Protein AF-A0A8T6P980-F1 (afdb_monomer_lite)

Sequence (154 aa):
DTDPQIRQAVIASLLAQGPQGRLALLEALAQDEDSRLLVILRSNLDWQCDYDRDFFDGLTALALDRPPLFEFVTALVDGWALSDSLNLRDRRDIADRLVDFIEVGPVEVRWALLFTLNRLGPSAVTAFRRALHRTDDPLIHRAIRSSLQGYGAR

Structure (mmCIF, N/CA/C/O backbone):
data_AF-A0A8T6P980-F1
#
_entry.id   AF-A0A8T6P980-F1
#
loop_
_atom_site.group_PDB
_atom_site.id
_atom_site.type_symbol
_atom_site.label_atom_id
_atom_site.label_alt_id
_atom_site.label_comp_id
_atom_site.label_asym_id
_atom_site.label_entity_id
_atom_site.label_seq_id
_atom_site.pdbx_PDB_ins_code
_atom_site.Cartn_x
_atom_site.Cartn_y
_atom_site.Cartn_z
_atom_site.occupancy
_atom_site.B_iso_or_equiv
_atom_site.auth_seq_id
_atom_site.auth_comp_id
_atom_site.auth_asym_id
_atom_site.auth_atom_id
_atom_site.pdbx_PDB_model_num
ATOM 1 N N . ASP A 1 1 ? -6.02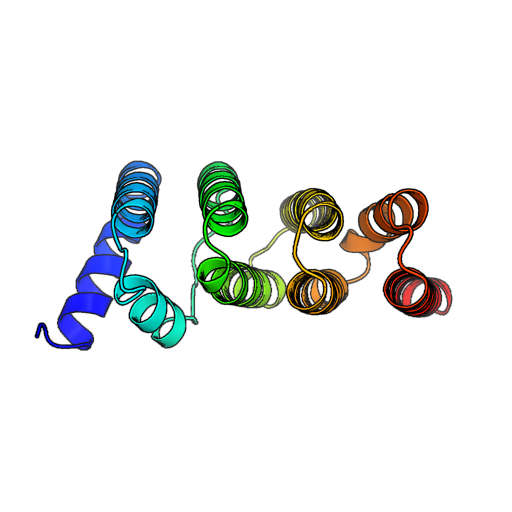5 1.583 28.792 1.00 54.00 1 ASP A N 1
ATOM 2 C CA . ASP A 1 1 ? -4.684 2.044 29.201 1.00 54.00 1 ASP A CA 1
ATOM 3 C C . ASP A 1 1 ? -3.703 0.907 29.423 1.00 54.00 1 ASP A C 1
ATOM 5 O O . ASP A 1 1 ? -3.237 0.689 30.531 1.00 54.00 1 ASP A O 1
ATOM 9 N N . THR A 1 2 ? -3.373 0.163 28.370 1.00 57.47 2 THR A N 1
ATOM 10 C CA . THR A 1 2 ? -2.304 -0.845 28.427 1.00 57.47 2 THR A CA 1
ATOM 11 C C . THR A 1 2 ? -0.972 -0.203 28.041 1.00 57.47 2 THR A C 1
ATOM 13 O O . THR A 1 2 ? -0.927 0.651 27.156 1.00 57.47 2 THR A O 1
ATOM 16 N N . ASP A 1 3 ? 0.116 -0.608 28.686 1.00 76.06 3 ASP A N 1
ATOM 17 C CA . ASP A 1 3 ? 1.477 -0.144 28.396 1.00 76.06 3 ASP A CA 1
ATOM 18 C C . ASP A 1 3 ? 1.823 -0.297 26.889 1.00 76.06 3 ASP A C 1
ATOM 20 O O . ASP A 1 3 ? 1.508 -1.340 26.300 1.00 76.06 3 ASP A O 1
ATOM 24 N N . PRO A 1 4 ? 2.417 0.714 26.218 1.00 64.94 4 PRO A N 1
ATOM 25 C CA . PRO A 1 4 ? 2.899 0.600 24.837 1.00 64.94 4 PRO A CA 1
ATOM 26 C C . PRO A 1 4 ? 3.776 -0.636 24.569 1.00 64.94 4 PRO A C 1
ATOM 28 O O . PRO A 1 4 ? 3.621 -1.259 23.520 1.00 64.94 4 PRO A O 1
ATOM 31 N N . GLN A 1 5 ? 4.621 -1.042 25.522 1.00 66.81 5 GLN A N 1
ATOM 32 C CA . GLN A 1 5 ? 5.496 -2.215 25.402 1.00 66.81 5 GLN A CA 1
ATOM 33 C C . GLN A 1 5 ? 4.703 -3.527 25.410 1.00 66.81 5 GLN A C 1
ATOM 35 O O . GLN A 1 5 ? 4.995 -4.443 24.643 1.00 66.81 5 GLN A O 1
ATOM 40 N N . ILE A 1 6 ? 3.644 -3.609 26.223 1.00 70.44 6 ILE A N 1
ATOM 41 C CA . ILE A 1 6 ? 2.741 -4.771 26.238 1.00 70.44 6 ILE A CA 1
ATOM 42 C C . ILE A 1 6 ? 2.013 -4.878 24.896 1.00 70.44 6 ILE A C 1
ATOM 44 O O . ILE A 1 6 ? 1.890 -5.965 24.336 1.00 70.44 6 ILE A O 1
ATOM 48 N N . ARG A 1 7 ? 1.562 -3.749 24.342 1.00 68.44 7 ARG A N 1
ATOM 49 C CA . ARG A 1 7 ? 0.855 -3.727 23.053 1.00 68.44 7 ARG A CA 1
ATOM 50 C C . ARG A 1 7 ? 1.779 -4.110 21.893 1.00 68.44 7 ARG A C 1
ATOM 52 O O . ARG A 1 7 ? 1.368 -4.877 21.026 1.00 68.44 7 ARG A O 1
ATOM 59 N N . GLN A 1 8 ? 3.036 -3.673 21.934 1.00 66.44 8 GLN A N 1
ATOM 60 C CA . GLN A 1 8 ? 4.083 -4.109 21.009 1.00 66.44 8 GLN A CA 1
ATOM 61 C C . GLN A 1 8 ? 4.334 -5.621 21.092 1.00 66.44 8 GLN A C 1
ATOM 63 O O . GLN A 1 8 ? 4.346 -6.293 20.062 1.00 66.44 8 GLN A O 1
ATOM 68 N N . ALA A 1 9 ? 4.473 -6.174 22.300 1.00 71.88 9 ALA A N 1
ATOM 69 C CA . ALA A 1 9 ? 4.687 -7.608 22.492 1.00 71.88 9 ALA A CA 1
ATOM 70 C C . ALA A 1 9 ? 3.510 -8.450 21.969 1.00 71.88 9 ALA A C 1
ATOM 72 O O . ALA A 1 9 ? 3.726 -9.499 21.365 1.00 71.88 9 ALA A O 1
ATOM 73 N N . VAL A 1 10 ? 2.272 -7.974 22.142 1.00 75.38 10 VAL A N 1
ATOM 74 C CA . VAL A 1 10 ? 1.070 -8.641 21.614 1.00 75.38 10 VAL A CA 1
ATOM 75 C C . VAL A 1 10 ? 1.056 -8.635 20.087 1.00 75.38 10 VAL A C 1
ATOM 77 O O . VAL A 1 10 ? 0.850 -9.686 19.489 1.00 75.38 10 VAL A O 1
ATOM 80 N N . ILE A 1 11 ? 1.320 -7.494 19.444 1.00 74.31 11 ILE A N 1
ATOM 81 C CA . ILE A 1 11 ? 1.368 -7.413 17.974 1.00 74.31 11 ILE A CA 1
ATOM 82 C C . ILE A 1 11 ? 2.479 -8.308 17.424 1.00 74.31 11 ILE A C 1
ATOM 84 O O . ILE A 1 11 ? 2.227 -9.111 16.530 1.00 74.31 11 ILE A O 1
ATOM 88 N N . ALA A 1 12 ? 3.686 -8.234 17.989 1.00 71.31 12 ALA A N 1
ATOM 89 C CA . ALA A 1 12 ? 4.794 -9.095 17.583 1.00 71.31 12 ALA A CA 1
ATOM 90 C C . ALA A 1 12 ? 4.448 -10.585 17.757 1.00 71.31 12 ALA A C 1
ATOM 92 O O . ALA A 1 12 ? 4.739 -11.396 16.880 1.00 71.31 12 ALA A O 1
ATOM 93 N N . SER A 1 13 ? 3.769 -10.941 18.852 1.00 75.75 13 SER A N 1
ATOM 94 C CA . SER A 1 13 ? 3.304 -12.306 19.107 1.00 75.75 13 SER A CA 1
ATOM 95 C C . SER A 1 13 ? 2.234 -12.764 18.115 1.00 75.75 13 SER A C 1
ATOM 97 O O . SER A 1 13 ? 2.277 -13.914 17.685 1.00 75.75 13 SER A O 1
ATOM 99 N N . LEU A 1 14 ? 1.301 -11.893 17.717 1.00 76.06 14 LEU A N 1
ATOM 100 C CA . LEU A 1 14 ? 0.320 -12.198 16.672 1.00 76.06 14 LEU A CA 1
ATOM 101 C C . LEU A 1 14 ? 1.022 -12.441 15.332 1.00 76.06 14 LEU A C 1
ATOM 103 O O . LEU A 1 14 ? 0.796 -13.458 14.690 1.00 76.06 14 LEU A O 1
ATOM 107 N N . LEU A 1 15 ? 1.952 -11.581 14.926 1.00 74.19 15 LEU A N 1
ATOM 108 C CA . LEU A 1 15 ? 2.671 -11.769 13.661 1.00 74.19 15 LEU A CA 1
ATOM 109 C C . LEU A 1 15 ? 3.527 -13.043 13.653 1.00 74.19 15 LEU A C 1
ATOM 111 O O . LEU A 1 15 ? 3.584 -13.738 12.639 1.00 74.19 15 LEU A O 1
ATOM 115 N N . ALA A 1 16 ? 4.142 -13.389 14.788 1.00 75.19 16 ALA A N 1
ATOM 116 C CA . ALA A 1 16 ? 4.926 -14.614 14.942 1.00 75.19 16 ALA A CA 1
ATOM 117 C C . ALA A 1 16 ? 4.086 -15.900 14.814 1.00 75.19 16 ALA A C 1
ATOM 119 O O . ALA A 1 16 ? 4.629 -16.958 14.505 1.00 75.19 16 ALA A O 1
ATOM 120 N N . GLN A 1 17 ? 2.764 -15.820 15.001 1.00 79.56 17 GLN A N 1
ATOM 121 C CA . GLN A 1 17 ? 1.837 -16.936 14.771 1.00 79.56 17 GLN A CA 1
ATOM 122 C C . GLN A 1 17 ? 1.528 -17.157 13.278 1.00 79.56 17 GLN A C 1
ATOM 124 O O . GLN A 1 17 ? 0.735 -18.033 12.927 1.00 79.56 17 GLN A O 1
ATOM 129 N N . GLY A 1 18 ? 2.148 -16.382 12.381 1.00 78.25 18 GLY A N 1
ATOM 130 C CA . GLY A 1 18 ? 2.000 -16.537 10.940 1.00 78.25 18 GLY A CA 1
ATOM 131 C C . GLY A 1 18 ? 0.592 -16.157 10.459 1.00 78.25 18 GLY A C 1
ATOM 132 O O . GLY A 1 18 ? 0.016 -15.191 10.965 1.00 78.25 18 GLY A O 1
ATOM 133 N N . PRO A 1 19 ? 0.009 -16.892 9.492 1.00 80.25 19 PRO A N 1
ATOM 134 C CA . PRO A 1 19 ? -1.260 -16.511 8.864 1.00 80.25 19 PRO A CA 1
ATOM 135 C C . PRO A 1 19 ? -2.418 -16.295 9.849 1.00 80.25 19 PRO A C 1
ATOM 137 O O . PRO A 1 19 ? -3.200 -15.362 9.688 1.00 80.25 19 PRO A O 1
ATOM 140 N N . GLN A 1 20 ? -2.514 -17.116 10.901 1.00 81.31 20 GLN A N 1
ATOM 141 C CA . GLN A 1 20 ? -3.609 -17.029 11.875 1.00 81.31 20 GLN A CA 1
ATOM 142 C C . GLN A 1 20 ? -3.544 -15.748 12.708 1.00 81.31 20 GLN A C 1
ATOM 144 O O . GLN A 1 20 ? -4.564 -15.096 12.919 1.00 81.31 20 GLN A O 1
ATOM 149 N N . GLY A 1 21 ? -2.352 -15.351 13.154 1.00 82.81 21 GLY A N 1
ATOM 150 C CA . GLY A 1 21 ? -2.217 -14.120 13.924 1.00 82.81 21 GLY A CA 1
ATOM 151 C C . GLY A 1 21 ? -2.261 -12.859 13.057 1.00 82.81 21 GLY A C 1
ATOM 152 O O . GLY A 1 21 ? -2.753 -11.831 13.518 1.00 82.81 21 GLY A O 1
ATOM 153 N N . ARG A 1 22 ? -1.868 -12.943 11.776 1.00 83.06 22 ARG A N 1
ATOM 154 C CA . ARG A 1 22 ? -2.129 -11.889 10.778 1.00 83.06 22 ARG A CA 1
ATOM 155 C C . ARG A 1 22 ? -3.630 -11.675 10.558 1.00 83.06 22 ARG A C 1
ATOM 157 O O . ARG A 1 22 ? -4.078 -10.532 10.554 1.00 83.06 22 ARG A O 1
ATOM 164 N N . LEU A 1 23 ? -4.411 -12.752 10.450 1.00 82.62 23 LEU A N 1
ATOM 165 C CA . LEU A 1 23 ? -5.872 -12.673 10.355 1.00 82.62 23 LEU A CA 1
ATOM 166 C C . LEU A 1 23 ? -6.494 -12.068 11.620 1.00 82.62 23 LEU A C 1
ATOM 168 O O . LEU A 1 23 ? -7.275 -11.128 11.523 1.00 82.62 23 LEU A O 1
ATOM 172 N N . ALA A 1 24 ? -6.092 -12.535 12.804 1.00 83.50 24 ALA A N 1
ATOM 173 C CA . ALA A 1 24 ? -6.574 -11.978 14.069 1.00 83.50 24 ALA A CA 1
ATOM 174 C C . ALA A 1 24 ? -6.249 -10.478 14.206 1.00 83.50 24 ALA A C 1
ATOM 176 O O . ALA A 1 24 ? -7.044 -9.709 14.747 1.00 83.50 24 ALA A O 1
ATOM 177 N N . LEU A 1 25 ? -5.099 -10.037 13.682 1.00 82.12 25 LEU A N 1
ATOM 178 C CA . LEU A 1 25 ? -4.748 -8.620 13.637 1.00 82.12 25 LEU A CA 1
ATOM 179 C C . LEU A 1 25 ? -5.660 -7.826 12.687 1.00 82.12 25 LEU A C 1
ATOM 181 O O . LEU A 1 25 ? -6.077 -6.725 13.045 1.00 82.12 25 LEU A O 1
ATOM 185 N N . LEU A 1 26 ? -5.994 -8.368 11.510 1.00 80.50 26 LEU A N 1
ATOM 186 C CA . LEU A 1 26 ? -6.959 -7.753 10.588 1.00 80.50 26 LEU A CA 1
ATOM 187 C C . LEU A 1 26 ? -8.341 -7.613 11.232 1.00 80.50 26 LEU A C 1
ATOM 189 O O . LEU A 1 26 ? -8.942 -6.544 11.167 1.00 80.50 26 LEU A O 1
ATOM 193 N N . GLU A 1 27 ? -8.825 -8.665 11.891 1.00 84.00 27 GLU A N 1
ATOM 194 C CA . GLU A 1 27 ? -10.108 -8.653 12.599 1.00 84.00 27 GLU A CA 1
ATOM 195 C C . GLU A 1 27 ? -10.120 -7.608 13.721 1.00 84.00 27 GLU A C 1
ATOM 197 O O . GLU A 1 27 ? -11.074 -6.839 13.846 1.00 84.00 27 GLU A O 1
ATOM 202 N N . ALA A 1 28 ? -9.034 -7.516 14.495 1.00 83.00 28 ALA A N 1
ATOM 203 C CA . ALA A 1 28 ? -8.889 -6.502 15.533 1.00 83.00 28 ALA A CA 1
ATOM 204 C C . ALA A 1 28 ? -8.874 -5.079 14.949 1.00 83.00 28 ALA A C 1
ATOM 206 O O . ALA A 1 28 ? -9.532 -4.186 15.482 1.00 83.00 28 ALA A O 1
ATOM 207 N N . LEU A 1 29 ? -8.176 -4.862 13.828 1.00 79.12 29 LEU A N 1
ATOM 208 C CA . LEU A 1 29 ? -8.153 -3.574 13.128 1.00 79.12 29 LEU A CA 1
ATOM 209 C C . LEU A 1 29 ? -9.506 -3.195 12.530 1.00 79.12 29 LEU A C 1
ATOM 211 O O . LEU A 1 29 ? -9.840 -2.013 12.496 1.00 79.12 29 LEU A O 1
ATOM 215 N N . ALA A 1 30 ? -10.289 -4.171 12.075 1.00 78.88 30 ALA A N 1
ATOM 216 C CA . ALA A 1 30 ? -11.643 -3.946 11.581 1.00 78.88 30 ALA A CA 1
ATOM 217 C C . ALA A 1 30 ? -12.589 -3.472 12.697 1.00 78.88 30 ALA A C 1
ATOM 219 O O . ALA A 1 30 ? -13.479 -2.661 12.451 1.00 78.88 30 ALA A O 1
ATOM 220 N N . GLN A 1 31 ? -12.374 -3.950 13.924 1.00 81.81 31 GLN A N 1
ATOM 221 C CA . GLN A 1 31 ? -13.186 -3.614 15.098 1.00 81.81 31 GLN A CA 1
ATOM 222 C C . GLN A 1 31 ? -12.703 -2.352 15.838 1.00 81.81 31 GLN A C 1
ATOM 224 O O . GLN A 1 31 ? -13.435 -1.801 16.655 1.00 81.81 31 GLN A O 1
ATOM 229 N N . ASP A 1 32 ? -11.493 -1.860 15.559 1.00 77.44 32 ASP A N 1
ATOM 230 C CA . ASP A 1 32 ? -10.903 -0.697 16.236 1.00 77.44 32 ASP A CA 1
ATOM 231 C C . ASP A 1 32 ? -11.437 0.626 15.673 1.00 77.44 32 ASP A C 1
ATOM 233 O O . ASP A 1 32 ? -10.858 1.215 14.762 1.00 77.44 32 ASP A O 1
ATOM 237 N N . GLU A 1 33 ? -12.587 1.076 16.169 1.00 69.12 33 GLU A N 1
ATOM 238 C CA . GLU A 1 33 ? -13.234 2.330 15.747 1.00 69.12 33 GLU A CA 1
ATOM 239 C C . GLU A 1 33 ? -12.403 3.582 16.074 1.00 69.12 33 GLU A C 1
ATOM 241 O O . GLU A 1 33 ? -12.407 4.547 15.311 1.00 69.12 33 GLU A O 1
ATOM 246 N N . ASP A 1 34 ? -11.620 3.540 17.154 1.00 69.94 34 ASP A N 1
ATOM 247 C CA . ASP A 1 34 ? -10.827 4.675 17.639 1.00 69.94 34 ASP A CA 1
ATOM 248 C C . ASP A 1 34 ? -9.430 4.766 16.999 1.00 69.94 34 ASP A C 1
ATOM 250 O O . ASP A 1 34 ? -8.639 5.641 17.363 1.00 69.94 34 ASP A O 1
ATOM 254 N N . SER A 1 35 ? -9.081 3.858 16.079 1.00 68.44 35 SER A N 1
ATOM 255 C CA . SER A 1 35 ? -7.745 3.793 15.462 1.00 68.44 35 SER A CA 1
ATOM 256 C C . SER A 1 35 ? -6.591 3.687 16.481 1.00 68.44 35 SER A C 1
ATOM 258 O O . SER A 1 35 ? -5.455 4.096 16.213 1.00 68.44 35 SER A O 1
ATOM 260 N N . ARG A 1 36 ? -6.846 3.141 17.677 1.00 69.69 36 ARG A N 1
ATOM 261 C CA . ARG A 1 36 ? -5.840 3.001 18.743 1.00 69.69 36 ARG A CA 1
ATOM 262 C C . ARG A 1 36 ? -4.800 1.944 18.400 1.00 69.69 36 ARG A C 1
ATOM 264 O O . ARG A 1 36 ? -3.620 2.149 18.683 1.00 69.69 36 ARG A O 1
ATOM 271 N N . LEU A 1 37 ? -5.218 0.837 17.790 1.00 69.94 37 LEU A N 1
ATOM 272 C CA . LEU A 1 37 ? -4.327 -0.193 17.253 1.00 69.94 37 LEU A CA 1
ATOM 273 C C . LEU A 1 37 ? -3.476 0.380 16.126 1.00 69.94 37 LEU A C 1
ATOM 275 O O . LEU A 1 37 ? -2.276 0.138 16.083 1.00 69.94 37 LEU A O 1
ATOM 279 N N . LEU A 1 38 ? -4.068 1.227 15.292 1.00 67.94 38 LEU A N 1
ATOM 280 C CA . LEU A 1 38 ? -3.411 1.953 14.208 1.00 67.94 38 LEU A CA 1
ATOM 281 C C . LEU A 1 38 ? -2.201 2.779 14.679 1.00 67.94 38 LEU A C 1
ATOM 283 O O . LEU A 1 38 ? -1.109 2.666 14.119 1.00 67.94 38 LEU A O 1
ATOM 287 N N . VAL A 1 39 ? -2.370 3.571 15.743 1.00 66.75 39 VAL A N 1
ATOM 288 C CA . VAL A 1 39 ? -1.281 4.359 16.352 1.00 66.75 39 VAL A CA 1
ATOM 289 C C . VAL A 1 39 ? -0.153 3.452 16.839 1.00 66.75 39 VAL A C 1
ATOM 291 O O . VAL A 1 39 ? 1.019 3.734 16.596 1.00 66.75 39 VAL A O 1
ATOM 294 N N . ILE A 1 40 ? -0.498 2.339 17.485 1.00 65.94 40 ILE A N 1
ATOM 295 C CA . ILE A 1 40 ? 0.492 1.391 18.004 1.00 65.94 40 ILE A CA 1
ATOM 296 C C . ILE A 1 40 ? 1.245 0.732 16.851 1.00 65.94 40 ILE A C 1
ATOM 298 O O . ILE A 1 40 ? 2.469 0.655 16.891 1.00 65.94 40 ILE A O 1
ATOM 302 N N . LEU A 1 41 ? 0.543 0.289 15.810 1.00 68.69 41 LEU A N 1
ATOM 303 C CA . LEU A 1 41 ? 1.163 -0.336 14.647 1.00 68.69 41 LEU A CA 1
ATOM 304 C C . LEU A 1 41 ? 2.147 0.618 13.953 1.00 68.69 41 LEU A C 1
ATOM 306 O O . LEU A 1 41 ? 3.256 0.203 13.615 1.00 68.69 41 LEU A O 1
ATOM 310 N N . ARG A 1 42 ? 1.795 1.908 13.827 1.00 66.19 42 ARG A N 1
ATOM 311 C CA . ARG A 1 42 ? 2.688 2.952 13.291 1.00 66.19 42 ARG A CA 1
ATOM 312 C C . ARG A 1 42 ? 3.946 3.151 14.130 1.00 66.19 42 ARG A C 1
ATOM 314 O O . ARG A 1 42 ? 5.028 3.300 13.578 1.00 66.19 42 ARG A O 1
ATOM 321 N N . SER A 1 43 ? 3.843 3.139 15.455 1.00 61.69 43 SER A N 1
ATOM 322 C CA . SER A 1 43 ? 5.020 3.280 16.326 1.00 61.69 43 SER A CA 1
ATOM 323 C C . SER A 1 43 ? 5.984 2.091 16.257 1.00 61.69 43 SER A C 1
ATOM 325 O O . SER A 1 43 ? 7.066 2.163 16.826 1.00 61.69 43 SER A O 1
ATOM 327 N N . ASN A 1 44 ? 5.602 1.010 15.575 1.00 60.16 44 ASN A N 1
ATOM 328 C CA . ASN A 1 44 ? 6.364 -0.230 15.497 1.00 60.16 44 ASN A CA 1
ATOM 329 C C . ASN A 1 44 ? 6.850 -0.552 14.076 1.00 60.16 44 ASN A C 1
ATOM 331 O O . ASN A 1 44 ? 7.209 -1.695 13.834 1.00 60.16 44 ASN A O 1
ATOM 335 N N . LEU A 1 45 ? 6.856 0.426 13.157 1.00 57.31 45 LEU A N 1
ATOM 336 C CA . LEU A 1 45 ? 7.109 0.305 11.705 1.00 57.31 45 LEU A CA 1
ATOM 337 C C . LEU A 1 45 ? 8.445 -0.325 11.249 1.00 57.31 45 LEU A C 1
ATOM 339 O O . LEU A 1 45 ? 8.649 -0.466 10.047 1.00 57.31 45 LEU A O 1
ATO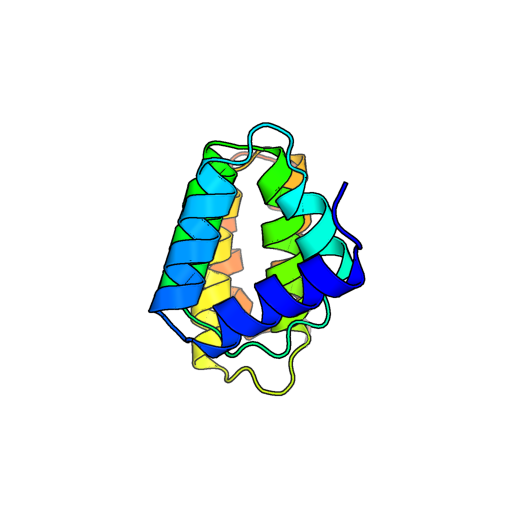M 343 N N . ASP A 1 46 ? 9.289 -0.820 12.153 1.00 56.94 46 ASP A N 1
ATOM 344 C CA . ASP A 1 46 ? 10.475 -1.635 11.834 1.00 56.94 46 ASP A CA 1
ATOM 345 C C . ASP A 1 46 ? 10.107 -3.066 11.382 1.00 56.94 46 ASP A C 1
ATOM 347 O O . ASP A 1 46 ? 10.750 -4.045 11.761 1.00 56.94 46 ASP A O 1
ATOM 351 N N . TRP A 1 47 ? 9.036 -3.230 10.602 1.00 60.19 47 TRP A N 1
ATOM 352 C CA . TRP A 1 47 ? 8.445 -4.537 10.319 1.00 60.19 47 TRP A CA 1
ATOM 353 C C . TRP A 1 47 ? 9.378 -5.362 9.434 1.00 60.19 47 TRP A C 1
ATOM 355 O O . TRP A 1 47 ? 9.293 -5.338 8.210 1.00 60.19 47 TRP A O 1
ATOM 365 N N . GLN A 1 48 ? 10.205 -6.187 10.071 1.00 55.84 48 GLN A N 1
ATOM 366 C CA . GLN A 1 48 ? 10.921 -7.312 9.467 1.00 55.84 48 GLN A CA 1
ATOM 367 C C . GLN A 1 48 ? 9.969 -8.491 9.196 1.00 55.84 48 GLN A C 1
ATOM 369 O O . GLN A 1 48 ? 10.300 -9.643 9.468 1.00 55.84 48 GLN A O 1
ATOM 374 N N . CYS A 1 49 ? 8.744 -8.220 8.740 1.00 58.97 49 CYS A N 1
ATOM 375 C CA . CYS A 1 49 ? 7.831 -9.285 8.353 1.00 58.97 49 CYS A CA 1
ATOM 376 C C . CYS A 1 49 ? 8.029 -9.601 6.872 1.00 58.97 49 CYS A C 1
ATOM 378 O O . CYS A 1 49 ? 8.051 -8.696 6.034 1.00 58.97 49 CYS A O 1
ATOM 380 N N . ASP A 1 50 ? 8.165 -10.889 6.562 1.00 68.62 50 ASP A N 1
ATOM 381 C CA . ASP A 1 50 ? 8.112 -11.355 5.183 1.00 68.62 50 ASP A CA 1
ATOM 382 C C . ASP A 1 50 ? 6.801 -10.898 4.541 1.00 68.62 50 ASP A C 1
ATOM 384 O O . ASP A 1 50 ? 5.749 -10.876 5.193 1.00 68.62 50 ASP A O 1
ATOM 388 N N . TYR A 1 51 ? 6.879 -10.535 3.262 1.00 73.69 51 TYR A N 1
ATOM 389 C CA . TYR A 1 51 ? 5.707 -10.175 2.483 1.00 73.69 51 TYR A CA 1
ATOM 390 C C . TYR A 1 51 ? 4.684 -11.317 2.518 1.00 73.69 51 TYR A C 1
ATOM 392 O O . TYR A 1 51 ? 4.970 -12.445 2.115 1.00 73.69 51 TYR A O 1
ATOM 400 N N . ASP A 1 52 ? 3.486 -11.007 3.006 1.00 78.44 52 ASP A N 1
ATOM 401 C CA . ASP A 1 52 ? 2.335 -11.900 3.007 1.00 78.44 52 ASP A CA 1
ATOM 402 C C . ASP A 1 52 ? 1.231 -11.240 2.184 1.00 78.44 52 ASP A C 1
ATOM 404 O O . ASP A 1 52 ? 0.718 -10.171 2.529 1.00 78.44 52 ASP A O 1
ATOM 408 N N . ARG A 1 53 ? 0.904 -11.879 1.062 1.00 80.12 53 ARG A N 1
ATOM 409 C CA . ARG A 1 53 ? -0.051 -11.364 0.086 1.00 80.12 53 ARG A CA 1
ATOM 410 C C . ARG A 1 53 ? -1.464 -11.253 0.653 1.00 80.12 53 ARG A C 1
ATOM 412 O O . ARG A 1 53 ? -2.124 -10.248 0.411 1.00 80.12 53 ARG A O 1
ATOM 419 N N . ASP A 1 54 ? -1.919 -12.257 1.396 1.00 81.94 54 ASP A N 1
ATOM 420 C CA . ASP A 1 54 ? -3.291 -12.298 1.910 1.00 81.94 54 ASP A CA 1
ATOM 421 C C . ASP A 1 54 ? -3.474 -11.257 3.019 1.00 81.94 54 ASP A C 1
ATOM 423 O O . ASP A 1 54 ? -4.493 -10.567 3.087 1.00 81.94 54 ASP A O 1
ATOM 427 N N . PHE A 1 55 ? -2.446 -11.077 3.851 1.00 80.06 55 PHE A N 1
ATOM 428 C CA . PHE A 1 55 ? -2.419 -10.014 4.847 1.00 80.06 55 PHE A CA 1
ATOM 429 C C . PHE A 1 55 ? -2.402 -8.627 4.206 1.00 80.06 55 PHE A C 1
ATOM 431 O O . PHE A 1 55 ? -3.123 -7.737 4.663 1.00 80.06 55 PHE A O 1
ATOM 438 N N . PHE A 1 56 ? -1.616 -8.443 3.139 1.00 79.94 56 PHE A N 1
ATOM 439 C CA . PHE A 1 56 ? -1.609 -7.188 2.399 1.00 79.94 56 PHE A CA 1
ATOM 440 C C . PHE A 1 56 ? -2.990 -6.882 1.821 1.00 79.94 56 PHE A C 1
ATOM 442 O O . PHE A 1 56 ? -3.536 -5.819 2.095 1.00 79.94 56 PHE A O 1
ATOM 449 N N . ASP A 1 57 ? -3.597 -7.842 1.124 1.00 80.12 57 ASP A N 1
ATOM 450 C CA . ASP A 1 57 ? -4.929 -7.694 0.540 1.00 80.12 57 ASP A CA 1
ATOM 451 C C . ASP A 1 57 ? -5.994 -7.348 1.587 1.00 80.12 57 ASP A C 1
ATOM 453 O O . ASP A 1 57 ? -6.824 -6.467 1.353 1.00 80.12 57 ASP A O 1
ATOM 457 N N . GLY A 1 58 ? -5.956 -7.999 2.753 1.00 80.38 58 GLY A N 1
ATOM 458 C CA . GLY A 1 58 ? -6.873 -7.716 3.856 1.00 80.38 58 GLY A CA 1
ATOM 459 C C . GLY A 1 58 ? -6.695 -6.313 4.441 1.00 80.38 58 GLY A C 1
ATOM 460 O O . GLY A 1 58 ? -7.680 -5.608 4.658 1.00 80.38 58 GLY A O 1
ATOM 461 N N . LEU A 1 59 ? -5.451 -5.873 4.656 1.00 78.62 59 LEU A N 1
ATOM 462 C CA . LEU A 1 59 ? -5.156 -4.520 5.145 1.00 78.62 59 LEU A CA 1
ATOM 463 C C . LEU A 1 59 ? -5.596 -3.449 4.147 1.00 78.62 59 LEU A C 1
ATOM 465 O O . LEU A 1 59 ? -6.167 -2.427 4.524 1.00 78.62 59 LEU A O 1
ATOM 469 N N . THR A 1 60 ? -5.330 -3.701 2.872 1.00 76.12 60 THR A N 1
ATOM 470 C CA . THR A 1 60 ? -5.720 -2.866 1.745 1.00 76.12 60 THR A CA 1
ATOM 471 C C . THR A 1 60 ? -7.246 -2.759 1.668 1.00 76.12 60 THR A C 1
ATOM 473 O O . THR A 1 60 ? -7.771 -1.651 1.637 1.00 76.12 60 THR A O 1
ATOM 476 N N . ALA A 1 61 ? -7.988 -3.866 1.756 1.00 78.94 61 ALA A N 1
ATOM 477 C CA . ALA A 1 61 ? -9.451 -3.831 1.789 1.00 78.94 61 ALA A CA 1
ATOM 478 C C . ALA A 1 61 ? -9.988 -2.998 2.968 1.00 78.94 61 ALA A C 1
ATOM 480 O O . ALA A 1 61 ? -10.809 -2.106 2.764 1.00 78.94 61 ALA A O 1
ATOM 481 N N . LEU A 1 62 ? -9.458 -3.212 4.177 1.00 77.69 62 LEU A N 1
ATOM 482 C CA . LEU A 1 62 ? -9.855 -2.440 5.359 1.00 77.69 62 LEU A CA 1
ATOM 483 C C . LEU A 1 62 ? -9.576 -0.940 5.207 1.00 77.69 62 LEU A C 1
ATOM 485 O O . LEU A 1 62 ? -10.359 -0.117 5.680 1.00 77.69 62 LEU A O 1
ATOM 489 N N . ALA A 1 63 ? -8.477 -0.570 4.548 1.00 75.94 63 ALA A N 1
ATOM 490 C CA . ALA A 1 63 ? -8.120 0.828 4.351 1.00 75.94 63 ALA A CA 1
ATOM 491 C C . ALA A 1 63 ? -9.044 1.580 3.385 1.00 75.94 63 ALA A C 1
ATOM 493 O O . ALA A 1 63 ? -9.230 2.781 3.572 1.00 75.94 63 ALA A O 1
ATOM 494 N N . LEU A 1 64 ? -9.690 0.899 2.430 1.00 74.12 64 LEU A N 1
ATOM 495 C CA . LEU A 1 64 ? -10.705 1.529 1.570 1.00 74.12 64 LEU A CA 1
ATOM 496 C C . LEU A 1 64 ? -11.931 1.977 2.356 1.00 74.12 64 LEU A C 1
ATOM 498 O O . LEU A 1 64 ? -12.442 3.070 2.119 1.00 74.12 64 LEU A O 1
ATOM 502 N N . ASP A 1 65 ? -12.360 1.156 3.310 1.00 75.94 65 ASP A N 1
ATOM 503 C CA . ASP A 1 65 ? -13.537 1.435 4.131 1.00 75.94 65 ASP A CA 1
ATOM 504 C C . ASP A 1 65 ? -13.221 2.388 5.295 1.00 75.94 65 ASP A C 1
ATOM 506 O O . ASP A 1 65 ? -14.120 2.998 5.879 1.00 75.94 65 ASP A O 1
ATOM 510 N N . ARG A 1 66 ? -11.937 2.535 5.648 1.00 76.19 66 ARG A N 1
ATOM 511 C CA . ARG A 1 66 ? -11.475 3.318 6.800 1.00 76.19 66 ARG A CA 1
ATOM 512 C C . ARG A 1 66 ? -10.272 4.185 6.429 1.00 76.19 66 ARG A C 1
ATOM 514 O O . ARG A 1 66 ? -9.131 3.760 6.614 1.00 76.19 66 ARG A O 1
ATOM 521 N N . PRO A 1 67 ? -10.492 5.445 6.014 1.00 69.06 67 PRO A N 1
ATOM 522 C CA . PRO A 1 67 ? -9.418 6.313 5.549 1.00 69.06 67 PRO A CA 1
ATOM 523 C C . PRO A 1 67 ? -8.191 6.470 6.477 1.00 69.06 67 PRO A C 1
ATOM 525 O O . PRO A 1 67 ? -7.072 6.543 5.970 1.00 69.06 67 PRO A O 1
ATOM 528 N N . PRO A 1 68 ? -8.323 6.452 7.821 1.00 72.19 68 PRO A N 1
ATOM 529 C CA . PRO A 1 68 ? -7.163 6.479 8.718 1.00 72.19 68 PRO A CA 1
ATOM 530 C C . PRO A 1 68 ? -6.186 5.298 8.549 1.00 72.19 68 PRO A C 1
ATOM 532 O O . PRO A 1 68 ? -5.013 5.421 8.900 1.00 72.19 68 PRO A O 1
ATOM 535 N N . LEU A 1 69 ? -6.630 4.164 7.989 1.00 72.62 69 LEU A N 1
ATOM 536 C CA . LEU A 1 69 ? -5.777 3.000 7.721 1.00 72.62 69 LEU A CA 1
ATOM 537 C C . LEU A 1 69 ? -4.876 3.184 6.489 1.00 72.62 69 LEU A C 1
ATOM 539 O O . LEU A 1 69 ? -3.880 2.471 6.364 1.00 72.62 69 LEU A O 1
ATOM 543 N N . PHE A 1 70 ? -5.141 4.158 5.614 1.00 72.12 70 PHE A N 1
ATOM 544 C CA . PHE A 1 70 ? -4.302 4.400 4.436 1.00 72.12 70 PHE A CA 1
ATOM 545 C C . PHE A 1 70 ? -2.869 4.810 4.787 1.00 72.12 70 PHE A C 1
ATOM 547 O O . PHE A 1 70 ? -1.916 4.360 4.144 1.00 72.12 70 PHE A O 1
ATOM 554 N N . GLU A 1 71 ? -2.694 5.636 5.821 1.00 68.62 71 GLU A N 1
ATOM 555 C CA . GLU A 1 71 ? -1.362 6.029 6.292 1.00 68.62 71 GLU A CA 1
ATOM 556 C C . GLU A 1 71 ? -0.573 4.819 6.804 1.00 68.62 71 GLU A C 1
ATOM 558 O O . GLU A 1 71 ? 0.643 4.748 6.631 1.00 68.62 71 GLU A O 1
ATOM 563 N N . PHE A 1 72 ? -1.265 3.841 7.392 1.00 70.44 72 PHE A N 1
ATOM 564 C CA . PHE A 1 72 ? -0.645 2.605 7.851 1.00 70.44 72 PHE A CA 1
ATOM 565 C C . PHE A 1 72 ? -0.256 1.682 6.700 1.00 70.44 72 PHE A C 1
ATOM 567 O O . PHE A 1 72 ? 0.877 1.210 6.678 1.00 70.44 72 PHE A O 1
ATOM 574 N N . VAL A 1 73 ? -1.139 1.481 5.716 1.00 72.00 73 VAL A N 1
ATOM 575 C CA . VAL A 1 73 ? -0.814 0.707 4.505 1.00 72.00 73 VAL A CA 1
ATOM 576 C C . VAL A 1 73 ? 0.398 1.311 3.796 1.00 72.00 73 VAL A C 1
ATOM 578 O O . VAL A 1 73 ? 1.326 0.588 3.447 1.00 72.00 73 VAL A O 1
ATOM 581 N N . THR A 1 74 ? 0.443 2.638 3.654 1.00 69.56 74 THR A N 1
ATOM 582 C CA . THR A 1 74 ? 1.594 3.337 3.059 1.00 69.56 74 THR A CA 1
ATOM 583 C C . THR A 1 74 ? 2.878 3.045 3.833 1.00 69.56 74 THR A C 1
ATOM 585 O O . THR A 1 74 ? 3.891 2.677 3.244 1.00 69.56 74 THR A O 1
ATOM 588 N N . ALA A 1 75 ? 2.838 3.168 5.158 1.00 68.25 75 ALA A N 1
ATOM 589 C CA . ALA A 1 75 ? 4.016 2.992 5.989 1.00 68.25 75 ALA A CA 1
ATOM 590 C C . ALA A 1 75 ? 4.511 1.533 6.043 1.00 68.25 75 ALA A C 1
ATOM 592 O O . ALA A 1 75 ? 5.717 1.293 6.040 1.00 68.25 75 ALA A O 1
ATOM 593 N N . LEU A 1 76 ? 3.597 0.558 6.036 1.00 71.06 76 LEU A N 1
ATOM 594 C CA . LEU A 1 76 ? 3.938 -0.863 5.949 1.00 71.06 76 LEU A CA 1
ATOM 595 C C . LEU A 1 76 ? 4.644 -1.174 4.627 1.00 71.06 76 LEU A C 1
ATOM 597 O O . LEU A 1 76 ? 5.688 -1.826 4.608 1.00 71.06 76 LEU A O 1
ATOM 601 N N . VAL A 1 77 ? 4.096 -0.674 3.519 1.00 69.62 77 VAL A N 1
ATOM 602 C CA . VAL A 1 77 ? 4.682 -0.916 2.202 1.00 69.62 77 VAL A CA 1
ATOM 603 C C . VAL A 1 77 ? 5.988 -0.150 2.024 1.00 69.62 77 VAL A C 1
ATOM 605 O O . VAL A 1 77 ? 6.900 -0.664 1.385 1.00 69.62 77 VAL A O 1
ATOM 608 N N . ASP A 1 78 ? 6.133 1.027 2.631 1.00 70.25 78 ASP A N 1
ATOM 609 C CA . ASP A 1 78 ? 7.419 1.714 2.732 1.00 70.25 78 ASP A CA 1
ATOM 610 C C . ASP A 1 78 ? 8.463 0.854 3.460 1.00 70.25 78 ASP A C 1
ATOM 612 O O . ASP A 1 78 ? 9.588 0.732 2.975 1.00 70.25 78 ASP A O 1
ATOM 616 N N . GLY A 1 79 ? 8.089 0.207 4.568 1.00 68.25 79 GLY A N 1
ATOM 617 C CA . GLY A 1 79 ? 8.951 -0.743 5.277 1.00 68.25 79 GLY A CA 1
ATOM 618 C C . GLY A 1 79 ? 9.385 -1.916 4.392 1.00 68.25 79 GLY A C 1
ATOM 619 O O . GLY A 1 79 ? 10.572 -2.227 4.306 1.00 68.25 79 GLY A O 1
ATOM 620 N N . TRP A 1 80 ? 8.454 -2.516 3.647 1.00 71.62 80 TRP A N 1
ATOM 621 C CA . TRP A 1 80 ? 8.768 -3.589 2.697 1.00 71.62 80 TRP A CA 1
ATOM 622 C C . TRP A 1 80 ? 9.605 -3.126 1.505 1.00 71.62 80 TRP A C 1
ATOM 624 O O . TRP A 1 80 ? 10.538 -3.817 1.100 1.00 71.62 80 TRP A O 1
ATOM 634 N N . ALA A 1 81 ? 9.319 -1.952 0.947 1.00 65.88 81 ALA A N 1
ATOM 635 C CA . ALA A 1 81 ? 10.075 -1.396 -0.170 1.00 65.88 81 ALA A CA 1
ATOM 636 C C . ALA A 1 81 ? 11.542 -1.129 0.203 1.00 65.88 81 ALA A C 1
ATOM 638 O O . ALA A 1 81 ? 12.419 -1.210 -0.661 1.00 65.88 81 ALA A O 1
ATOM 639 N N . LEU A 1 82 ? 11.799 -0.839 1.481 1.00 65.19 82 LEU A N 1
ATOM 640 C CA . LEU A 1 82 ? 13.131 -0.663 2.057 1.00 65.19 82 LEU A CA 1
ATOM 641 C C . LEU A 1 82 ? 13.768 -1.977 2.535 1.00 65.19 82 LEU A C 1
ATOM 643 O O . LEU A 1 82 ? 14.938 -1.967 2.907 1.00 65.19 82 LEU A O 1
ATOM 647 N N . SER A 1 83 ? 13.042 -3.099 2.510 1.00 68.50 83 SER A N 1
ATOM 648 C CA . SER A 1 83 ? 13.585 -4.388 2.928 1.00 68.50 83 SER A CA 1
ATOM 649 C C . SER A 1 83 ? 14.493 -4.998 1.859 1.00 68.50 83 SER A C 1
ATOM 651 O O . SER A 1 83 ? 14.088 -5.256 0.717 1.00 68.50 83 SER A O 1
ATOM 653 N N . ASP A 1 84 ? 15.718 -5.326 2.265 1.00 64.50 84 ASP A N 1
ATOM 654 C CA . ASP A 1 84 ? 16.681 -6.063 1.444 1.00 64.50 84 ASP A CA 1
ATOM 655 C C . ASP A 1 84 ? 16.269 -7.529 1.220 1.00 64.50 84 ASP A C 1
ATOM 657 O O . ASP A 1 84 ? 16.756 -8.170 0.288 1.00 64.50 84 ASP A O 1
ATOM 661 N N . SER A 1 85 ? 15.342 -8.067 2.026 1.00 66.56 85 SER A N 1
ATOM 662 C CA . SER A 1 85 ? 14.851 -9.446 1.886 1.00 66.56 85 SER A CA 1
ATOM 663 C C . SER A 1 85 ? 13.804 -9.618 0.781 1.00 66.56 85 SER A C 1
ATOM 665 O O . SER A 1 85 ? 13.490 -10.748 0.401 1.00 66.56 85 SER A O 1
ATOM 667 N N . LEU A 1 86 ? 13.269 -8.520 0.233 1.00 74.62 86 LEU A N 1
ATOM 668 C CA . LEU A 1 86 ? 12.172 -8.588 -0.725 1.00 74.62 86 LEU A CA 1
ATOM 669 C C . LEU A 1 86 ? 12.669 -8.942 -2.129 1.00 74.62 86 LEU A C 1
ATOM 671 O O . LEU A 1 86 ? 13.315 -8.132 -2.810 1.00 74.62 86 LEU A O 1
ATOM 675 N N . ASN A 1 87 ? 12.335 -10.148 -2.587 1.00 82.44 87 ASN A N 1
ATOM 676 C CA . ASN A 1 87 ? 12.725 -10.618 -3.911 1.00 82.44 87 ASN A CA 1
ATOM 677 C C . ASN A 1 87 ? 11.970 -9.866 -5.032 1.00 82.44 87 ASN A C 1
ATOM 679 O O . ASN A 1 87 ? 10.957 -9.199 -4.820 1.00 82.44 87 ASN A O 1
ATOM 683 N N . LEU A 1 88 ? 12.463 -9.982 -6.270 1.00 83.62 88 LEU A N 1
ATOM 684 C CA . LEU A 1 88 ? 11.908 -9.260 -7.422 1.00 83.62 88 LEU A CA 1
ATOM 685 C C . LEU A 1 88 ? 10.441 -9.609 -7.725 1.00 83.62 88 LEU A C 1
ATOM 687 O O . LEU A 1 88 ? 9.716 -8.764 -8.250 1.00 83.62 88 LEU A O 1
ATOM 691 N N . ARG A 1 89 ? 10.015 -10.846 -7.445 1.00 86.94 89 ARG A N 1
ATOM 692 C CA . ARG A 1 89 ? 8.633 -11.286 -7.665 1.00 86.94 89 ARG A CA 1
ATOM 693 C C . ARG A 1 89 ? 7.698 -10.560 -6.702 1.00 86.94 89 ARG A C 1
ATOM 695 O O . ARG A 1 89 ? 6.718 -9.989 -7.164 1.00 86.94 89 ARG A O 1
ATOM 702 N N . ASP A 1 90 ? 8.050 -10.515 -5.425 1.00 83.38 90 ASP A N 1
ATOM 703 C CA . ASP A 1 90 ? 7.238 -9.873 -4.389 1.00 83.38 90 ASP A CA 1
ATOM 704 C C . ASP A 1 90 ? 7.161 -8.361 -4.611 1.00 83.38 90 ASP A C 1
ATOM 706 O O . ASP A 1 90 ? 6.090 -7.772 -4.526 1.00 83.38 90 ASP A O 1
ATOM 710 N N . ARG A 1 91 ? 8.265 -7.728 -5.036 1.00 83.75 91 ARG A N 1
ATOM 711 C CA . ARG A 1 91 ? 8.262 -6.297 -5.394 1.00 83.75 91 ARG A CA 1
ATOM 712 C C . ARG A 1 91 ? 7.281 -5.981 -6.524 1.00 83.75 91 ARG A C 1
ATOM 714 O O . ARG A 1 91 ? 6.624 -4.944 -6.487 1.00 83.75 91 ARG A O 1
ATOM 721 N N . ARG A 1 92 ? 7.183 -6.859 -7.529 1.00 86.44 92 ARG A N 1
ATOM 722 C CA . ARG A 1 92 ? 6.219 -6.704 -8.630 1.00 86.44 92 ARG A CA 1
ATOM 723 C C . ARG A 1 92 ? 4.785 -6.914 -8.157 1.00 86.44 92 ARG A C 1
ATOM 725 O O . ARG A 1 92 ? 3.936 -6.120 -8.535 1.00 86.44 92 ARG A O 1
ATOM 732 N N . ASP A 1 93 ? 4.538 -7.925 -7.325 1.00 86.12 93 ASP A N 1
ATOM 733 C CA . ASP A 1 93 ? 3.199 -8.202 -6.786 1.00 86.12 93 ASP A CA 1
ATOM 734 C C . ASP A 1 93 ? 2.695 -7.027 -5.932 1.00 86.12 93 ASP A C 1
ATOM 736 O O . ASP A 1 93 ? 1.602 -6.512 -6.161 1.00 86.12 93 ASP A O 1
ATOM 740 N N . ILE A 1 94 ? 3.545 -6.495 -5.044 1.00 82.88 94 ILE A N 1
ATOM 741 C CA . ILE A 1 94 ? 3.254 -5.268 -4.288 1.00 82.88 94 ILE A CA 1
ATOM 742 C C . ILE A 1 94 ? 2.981 -4.099 -5.239 1.00 82.88 94 ILE A C 1
ATOM 744 O O . ILE A 1 94 ? 1.994 -3.387 -5.063 1.00 82.88 94 ILE A O 1
ATOM 748 N N . ALA A 1 95 ? 3.832 -3.885 -6.249 1.00 87.19 95 ALA A N 1
ATOM 749 C CA . ALA A 1 95 ? 3.665 -2.783 -7.194 1.00 87.19 95 ALA A CA 1
ATOM 750 C C . ALA A 1 95 ? 2.337 -2.873 -7.958 1.00 87.19 95 ALA A C 1
ATOM 752 O O . ALA A 1 95 ? 1.643 -1.868 -8.109 1.00 87.19 95 ALA A O 1
ATOM 753 N N . ASP A 1 96 ? 1.970 -4.070 -8.416 1.00 85.75 96 ASP A N 1
ATOM 754 C CA . ASP A 1 96 ? 0.700 -4.313 -9.085 1.00 85.75 96 ASP A CA 1
ATOM 755 C C . ASP A 1 96 ? -0.474 -4.036 -8.143 1.00 85.75 96 ASP A C 1
ATOM 757 O O . ASP A 1 96 ? -1.413 -3.350 -8.528 1.00 85.75 96 ASP A O 1
ATOM 761 N N . ARG A 1 97 ? -0.417 -4.480 -6.893 1.00 80.12 97 ARG A N 1
ATOM 762 C CA . ARG A 1 97 ? -1.500 -4.249 -5.931 1.00 80.12 97 ARG A CA 1
ATO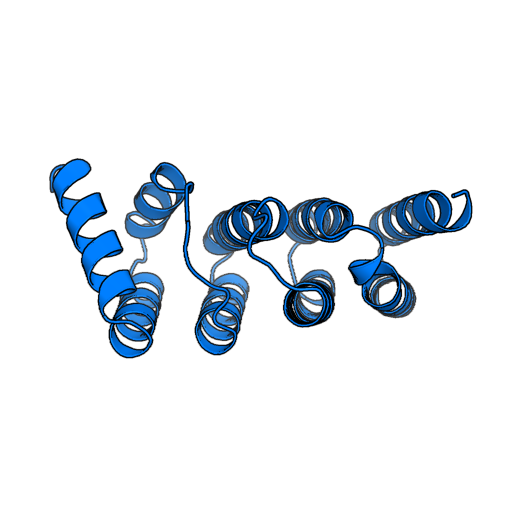M 763 C C . ARG A 1 97 ? -1.639 -2.777 -5.518 1.00 80.12 97 ARG A C 1
ATOM 765 O O . ARG A 1 97 ? -2.755 -2.274 -5.413 1.00 80.12 97 ARG A O 1
ATOM 772 N N . LEU A 1 98 ? -0.528 -2.056 -5.342 1.00 83.00 98 LEU A N 1
ATOM 773 C CA . LEU A 1 98 ? -0.534 -0.618 -5.036 1.00 83.00 98 LEU A CA 1
ATOM 774 C C . LEU A 1 98 ? -1.252 0.206 -6.111 1.00 83.00 98 LEU A C 1
ATOM 776 O O . LEU A 1 98 ? -1.902 1.198 -5.789 1.00 83.00 98 LEU A O 1
ATOM 780 N N . VAL A 1 99 ? -1.145 -0.187 -7.384 1.00 83.56 99 VAL A N 1
ATOM 781 C CA . VAL A 1 99 ? -1.813 0.515 -8.493 1.00 83.56 99 VAL A CA 1
ATOM 782 C C . VAL A 1 99 ? -3.319 0.407 -8.406 1.00 83.56 99 VAL A C 1
ATOM 784 O O . VAL A 1 99 ? -3.996 1.420 -8.568 1.00 83.56 99 VAL A O 1
ATOM 787 N N . ASP A 1 100 ? -3.833 -0.780 -8.091 1.00 81.31 100 ASP A N 1
ATOM 788 C CA . ASP A 1 100 ? -5.275 -0.963 -7.914 1.00 81.31 100 ASP A CA 1
ATOM 789 C C . ASP A 1 100 ? -5.788 -0.054 -6.784 1.00 81.31 100 ASP A C 1
ATOM 791 O O . ASP A 1 100 ? -6.897 0.467 -6.844 1.00 81.31 100 ASP A O 1
ATOM 795 N N . PHE A 1 101 ? -4.934 0.236 -5.801 1.00 76.31 101 PHE A N 1
ATOM 796 C CA . PHE A 1 101 ? -5.222 1.132 -4.689 1.00 76.31 101 PHE A CA 1
ATOM 797 C C . PHE A 1 101 ? -5.153 2.626 -5.038 1.00 76.31 101 PHE A C 1
ATOM 799 O O . PHE A 1 101 ? -5.977 3.416 -4.575 1.00 76.31 101 PHE A O 1
ATOM 806 N N . ILE A 1 102 ? -4.215 3.017 -5.904 1.00 78.31 102 ILE A N 1
ATOM 807 C CA . ILE A 1 102 ? -4.116 4.380 -6.452 1.00 78.31 102 ILE A CA 1
ATOM 808 C C . ILE A 1 102 ? -5.386 4.754 -7.235 1.00 78.31 102 ILE A C 1
ATOM 810 O O . ILE A 1 102 ? -5.751 5.925 -7.299 1.00 78.31 102 ILE A O 1
ATOM 814 N N . GLU A 1 103 ? -6.082 3.786 -7.824 1.00 78.06 103 GLU A N 1
ATOM 815 C CA . GLU A 1 103 ? -7.294 4.051 -8.607 1.00 78.06 103 GLU A CA 1
ATOM 816 C C . GLU A 1 103 ? -8.491 4.429 -7.728 1.00 78.06 103 GLU A C 1
ATOM 818 O O . GLU A 1 103 ? -9.265 5.323 -8.077 1.00 78.06 103 GLU A O 1
ATOM 823 N N . VAL A 1 104 ? -8.623 3.783 -6.569 1.00 76.62 104 VAL A N 1
ATOM 824 C CA . VAL A 1 104 ? -9.814 3.891 -5.713 1.00 76.62 104 VAL A CA 1
ATOM 825 C C . VAL A 1 104 ? -9.610 4.769 -4.476 1.00 76.62 104 VAL A C 1
ATOM 827 O O . VAL A 1 104 ? -10.587 5.257 -3.913 1.00 76.62 104 VAL A O 1
ATOM 830 N N . GLY A 1 105 ? -8.365 5.012 -4.055 1.00 74.31 105 GLY A N 1
ATOM 831 C CA . GLY A 1 105 ? -8.066 5.764 -2.834 1.00 74.31 105 GLY A CA 1
ATOM 832 C C . GLY A 1 105 ? -8.375 7.272 -2.928 1.00 74.31 105 GLY A C 1
ATOM 833 O O . GLY A 1 105 ? -8.475 7.809 -4.033 1.00 74.31 105 GLY A O 1
ATOM 834 N N . PRO A 1 106 ? -8.493 7.993 -1.798 1.00 77.25 106 PRO A N 1
ATOM 835 C CA . PRO A 1 106 ? -8.499 9.462 -1.741 1.00 77.25 106 PRO A CA 1
ATOM 836 C C . PRO A 1 106 ? -7.219 10.079 -2.324 1.00 77.25 106 PRO A C 1
ATOM 838 O O . PRO A 1 106 ? -6.172 9.435 -2.334 1.00 77.25 106 PRO A O 1
ATOM 841 N N . VAL A 1 107 ? -7.257 11.331 -2.792 1.00 79.88 107 VAL A N 1
ATOM 842 C CA . VAL A 1 107 ? -6.122 11.946 -3.514 1.00 79.88 107 VAL A CA 1
ATOM 843 C C . VAL A 1 107 ? -4.824 11.963 -2.695 1.00 79.88 107 VAL A C 1
ATOM 845 O O . VAL A 1 107 ? -3.759 11.654 -3.226 1.00 79.88 107 VAL A O 1
ATOM 848 N N . GLU A 1 108 ? -4.903 12.238 -1.394 1.00 75.69 108 GLU A N 1
ATOM 849 C CA . GLU A 1 108 ? -3.772 12.262 -0.458 1.00 75.69 108 GLU A CA 1
ATOM 850 C C . GLU A 1 108 ? -3.085 10.895 -0.383 1.00 75.69 108 GLU A C 1
ATOM 852 O O . GLU A 1 108 ? -1.859 10.780 -0.359 1.00 75.69 108 GLU A O 1
ATOM 857 N N . VAL A 1 109 ? -3.898 9.846 -0.422 1.00 74.62 109 VAL A N 1
ATOM 858 C CA . VAL A 1 109 ? -3.462 8.456 -0.391 1.00 74.62 109 VAL A CA 1
ATOM 859 C C . VAL A 1 109 ? -2.820 8.074 -1.713 1.00 74.62 109 VAL A C 1
ATOM 861 O O . VAL A 1 109 ? -1.758 7.460 -1.715 1.00 74.62 109 VAL A O 1
ATOM 864 N N . ARG A 1 110 ? -3.405 8.473 -2.849 1.00 81.69 110 AR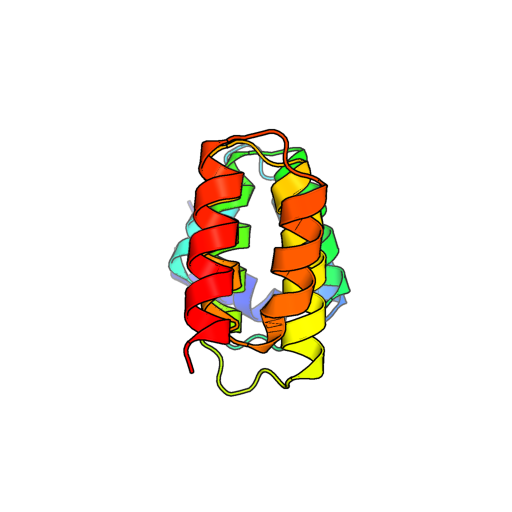G A N 1
ATOM 865 C CA . ARG A 1 110 ? -2.810 8.228 -4.175 1.00 81.69 110 ARG A CA 1
ATOM 866 C C . ARG A 1 110 ? -1.390 8.775 -4.245 1.00 81.69 110 ARG A C 1
ATOM 868 O O . ARG A 1 110 ? -0.502 8.099 -4.754 1.00 81.69 110 ARG A O 1
ATOM 875 N N . TRP A 1 111 ? -1.160 9.968 -3.697 1.00 81.81 111 TRP A N 1
ATOM 876 C CA . TRP A 1 111 ? 0.173 10.565 -3.611 1.00 81.81 111 TRP A CA 1
ATOM 877 C C . TRP A 1 111 ? 1.139 9.753 -2.756 1.00 81.81 111 TRP A C 1
ATOM 879 O O . TRP A 1 111 ? 2.267 9.497 -3.185 1.00 81.81 111 TRP A O 1
ATOM 889 N N . ALA A 1 112 ? 0.696 9.331 -1.574 1.00 76.56 112 ALA A N 1
ATOM 890 C CA . ALA A 1 112 ? 1.493 8.514 -0.672 1.00 76.56 112 ALA A CA 1
ATOM 891 C C . ALA A 1 112 ? 1.888 7.179 -1.334 1.00 76.56 112 ALA A C 1
ATOM 893 O O . ALA A 1 112 ? 3.068 6.838 -1.410 1.00 76.56 112 ALA A O 1
ATOM 894 N N . LEU A 1 113 ? 0.921 6.492 -1.947 1.00 79.75 113 LEU A N 1
ATOM 895 C CA . LEU A 1 113 ? 1.135 5.235 -2.664 1.00 79.75 113 LEU A CA 1
ATOM 896 C C . LEU A 1 113 ? 2.039 5.401 -3.888 1.00 79.75 113 LEU A C 1
ATOM 898 O O . LEU A 1 113 ? 2.863 4.532 -4.151 1.00 79.75 113 LEU A O 1
ATOM 902 N N . LEU A 1 114 ? 1.935 6.509 -4.632 1.00 84.62 114 LEU A N 1
ATOM 903 C CA . LEU A 1 114 ? 2.850 6.804 -5.740 1.00 84.62 114 LEU A CA 1
ATOM 904 C C . LEU A 1 114 ? 4.295 6.966 -5.261 1.00 84.62 114 LEU A C 1
ATOM 906 O O . LEU A 1 114 ? 5.229 6.542 -5.947 1.00 84.62 114 LEU A O 1
ATOM 910 N N . PHE A 1 115 ? 4.500 7.588 -4.103 1.00 82.81 115 PHE A N 1
ATOM 911 C CA . PHE A 1 115 ? 5.828 7.736 -3.519 1.00 82.81 115 PHE A CA 1
ATOM 912 C C . PHE A 1 115 ? 6.404 6.379 -3.100 1.00 82.81 115 PHE A C 1
ATOM 914 O O . PHE A 1 115 ? 7.540 6.052 -3.450 1.00 82.81 115 PHE A O 1
ATOM 921 N N . THR A 1 116 ? 5.592 5.545 -2.457 1.00 80.88 116 THR A N 1
ATOM 922 C CA . THR A 1 116 ? 5.950 4.168 -2.113 1.00 80.88 116 THR A CA 1
ATOM 923 C C . THR A 1 116 ? 6.231 3.314 -3.356 1.00 80.88 116 THR A C 1
ATOM 925 O O . THR A 1 116 ? 7.243 2.617 -3.421 1.00 80.88 116 THR A O 1
ATOM 928 N N . LEU A 1 117 ? 5.412 3.432 -4.404 1.00 85.69 117 LEU A N 1
ATOM 929 C CA . LEU A 1 117 ? 5.602 2.734 -5.676 1.00 85.69 117 LEU A CA 1
ATOM 930 C C . LEU A 1 117 ? 6.942 3.111 -6.337 1.00 85.69 117 LEU A C 1
ATOM 932 O O . LEU A 1 117 ? 7.618 2.251 -6.896 1.00 85.69 117 LEU A O 1
ATOM 936 N N . ASN A 1 118 ? 7.389 4.369 -6.210 1.00 85.12 118 ASN A N 1
ATOM 937 C CA . ASN A 1 118 ? 8.711 4.793 -6.691 1.00 85.12 118 ASN A CA 1
ATOM 938 C C . ASN A 1 118 ? 9.868 4.107 -5.944 1.00 85.12 118 ASN A C 1
ATOM 940 O O . ASN A 1 118 ? 10.916 3.830 -6.538 1.00 85.12 118 ASN A O 1
ATOM 944 N N . ARG A 1 119 ? 9.696 3.810 -4.651 1.00 82.19 119 ARG A N 1
ATOM 945 C CA . ARG A 1 119 ? 10.719 3.142 -3.827 1.00 82.19 119 ARG A CA 1
ATOM 946 C C . ARG A 1 119 ? 10.931 1.680 -4.214 1.00 82.19 119 ARG A C 1
ATOM 948 O O . ARG A 1 119 ? 12.042 1.178 -4.075 1.00 82.19 119 ARG A O 1
ATOM 955 N N . LEU A 1 120 ? 9.929 1.029 -4.811 1.00 82.06 120 LEU A N 1
ATOM 956 C CA . LEU A 1 120 ? 10.070 -0.313 -5.398 1.00 82.06 120 LEU A CA 1
ATOM 957 C C . LEU A 1 120 ? 10.981 -0.331 -6.644 1.00 82.06 120 LEU A C 1
ATOM 959 O O . LEU A 1 120 ? 11.394 -1.400 -7.114 1.00 82.06 120 LEU A O 1
ATOM 963 N N . GLY A 1 121 ? 11.350 0.843 -7.165 1.00 84.25 121 GLY A N 1
ATOM 964 C CA . GLY A 1 121 ? 12.332 0.989 -8.233 1.00 84.25 121 GLY A CA 1
ATOM 965 C C . GLY A 1 121 ? 11.837 0.451 -9.584 1.00 84.25 121 GLY A C 1
ATOM 966 O O . GLY A 1 121 ? 10.635 0.455 -9.850 1.00 84.25 121 GLY A O 1
ATOM 967 N N . PRO A 1 122 ? 12.735 -0.049 -10.459 1.00 87.19 122 PRO A N 1
ATOM 968 C CA . PRO A 1 122 ? 12.374 -0.500 -11.809 1.00 87.19 122 PRO A CA 1
ATOM 969 C C . PRO A 1 122 ? 11.308 -1.605 -11.860 1.00 87.19 122 PRO A C 1
ATOM 971 O O . PRO A 1 122 ? 10.654 -1.789 -12.886 1.00 87.19 122 PRO A O 1
ATOM 974 N N . SER A 1 123 ? 11.108 -2.338 -10.760 1.00 86.50 123 SER A N 1
ATOM 975 C CA . SER A 1 123 ? 10.057 -3.355 -10.653 1.00 86.50 123 SER A CA 1
ATOM 976 C C . SER A 1 123 ? 8.640 -2.776 -10.789 1.00 86.50 123 SER A C 1
ATOM 978 O O . SER A 1 123 ? 7.742 -3.484 -11.238 1.00 86.50 123 SER A O 1
ATOM 980 N N . ALA A 1 124 ? 8.464 -1.481 -10.511 1.00 88.56 124 ALA A N 1
ATOM 981 C CA . ALA A 1 124 ? 7.188 -0.781 -10.581 1.00 88.56 124 ALA A CA 1
ATOM 982 C C . ALA A 1 124 ? 6.855 -0.178 -11.960 1.00 88.56 124 ALA A C 1
ATOM 984 O O . ALA A 1 124 ? 5.789 0.406 -12.131 1.00 88.56 124 ALA A O 1
ATOM 985 N N . VAL A 1 125 ? 7.721 -0.295 -12.975 1.00 90.81 125 VAL A N 1
ATOM 986 C CA . VAL A 1 125 ? 7.502 0.365 -14.283 1.00 90.81 125 VAL A CA 1
ATOM 987 C C . VAL A 1 125 ? 6.196 -0.080 -14.954 1.00 90.81 125 VAL A C 1
ATOM 989 O O . VAL A 1 125 ? 5.461 0.752 -15.489 1.00 90.81 125 VAL A O 1
ATOM 992 N N . THR A 1 126 ? 5.883 -1.378 -14.927 1.00 90.38 126 THR A N 1
ATOM 993 C CA . THR A 1 126 ? 4.628 -1.906 -15.492 1.00 90.38 126 THR A CA 1
ATOM 994 C C . THR A 1 126 ? 3.414 -1.374 -14.733 1.00 90.38 126 THR A C 1
ATOM 996 O O . THR A 1 126 ? 2.449 -0.931 -15.354 1.00 90.38 126 THR A O 1
ATOM 999 N N . ALA A 1 127 ? 3.508 -1.341 -13.405 1.00 89.88 127 ALA A N 1
ATOM 1000 C CA . ALA A 1 127 ? 2.506 -0.774 -12.517 1.00 89.88 127 ALA A CA 1
ATOM 1001 C C . ALA A 1 127 ? 2.252 0.716 -12.831 1.00 89.88 127 ALA A C 1
ATOM 1003 O O . ALA A 1 127 ? 1.117 1.105 -13.106 1.00 89.88 127 ALA A O 1
ATOM 1004 N N . PHE A 1 128 ? 3.299 1.538 -12.942 1.00 90.38 128 PHE A N 1
ATOM 1005 C CA . PHE A 1 128 ? 3.167 2.945 -13.337 1.00 90.38 128 PHE A CA 1
ATOM 1006 C C . PHE A 1 128 ? 2.497 3.127 -14.703 1.00 90.38 128 PHE A C 1
ATOM 1008 O O . PHE A 1 128 ? 1.642 3.998 -14.856 1.00 90.38 128 PHE A O 1
ATOM 1015 N N . ARG A 1 129 ? 2.842 2.307 -15.706 1.00 91.31 129 ARG A N 1
ATOM 1016 C CA . ARG A 1 129 ? 2.178 2.367 -17.020 1.00 91.31 129 ARG A CA 1
ATOM 1017 C C . ARG A 1 129 ? 0.688 2.058 -16.910 1.00 91.31 129 ARG A C 1
ATOM 1019 O O . ARG A 1 129 ? -0.111 2.742 -17.539 1.00 91.31 129 ARG A O 1
ATOM 1026 N N . ARG A 1 130 ? 0.309 1.069 -16.099 1.00 89.75 130 ARG A N 1
ATOM 1027 C CA . ARG A 1 130 ? -1.099 0.724 -15.868 1.00 89.75 130 ARG A CA 1
ATOM 1028 C C . ARG A 1 130 ? -1.852 1.853 -15.164 1.00 89.75 130 ARG A C 1
ATOM 1030 O O . ARG A 1 130 ? -2.909 2.244 -15.649 1.00 89.75 130 ARG A O 1
ATOM 1037 N N . ALA A 1 131 ? -1.273 2.425 -14.106 1.00 88.25 131 ALA A N 1
ATOM 1038 C CA . ALA A 1 131 ? -1.851 3.561 -13.387 1.00 88.25 131 ALA A CA 1
ATOM 1039 C C . ALA A 1 131 ? -2.067 4.778 -14.302 1.00 88.25 131 ALA A C 1
ATOM 1041 O O . ALA A 1 131 ? -3.093 5.449 -14.213 1.00 88.25 131 ALA A O 1
ATOM 1042 N N . LEU A 1 132 ? -1.137 5.034 -15.232 1.00 89.19 132 LEU A N 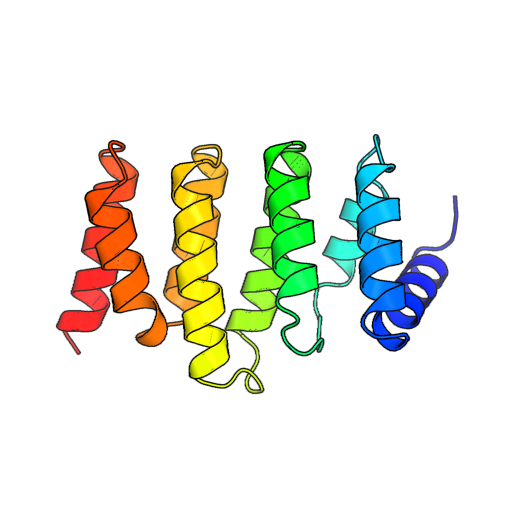1
ATOM 1043 C CA . LEU A 1 132 ? -1.242 6.137 -16.191 1.00 89.19 132 LEU A CA 1
ATOM 1044 C C . LEU A 1 132 ? -2.489 6.031 -17.080 1.00 89.19 132 LEU A C 1
ATOM 1046 O O . LEU A 1 132 ? -3.090 7.045 -17.409 1.00 89.19 132 LEU A O 1
ATOM 1050 N N . HIS A 1 133 ? -2.872 4.812 -17.466 1.00 87.56 133 HIS A N 1
ATOM 1051 C CA . HIS A 1 133 ? -4.035 4.565 -18.321 1.00 87.56 133 HIS A CA 1
ATOM 1052 C C . HIS A 1 133 ? -5.374 4.604 -17.578 1.00 87.56 133 HIS A C 1
ATOM 1054 O O . HIS A 1 133 ? -6.415 4.546 -18.226 1.00 87.56 133 HIS A O 1
ATOM 1060 N N . ARG A 1 134 ? -5.353 4.647 -16.244 1.00 85.44 134 ARG A N 1
ATOM 1061 C CA . ARG A 1 134 ? -6.545 4.488 -15.404 1.00 85.44 134 ARG A CA 1
ATOM 1062 C C . ARG A 1 134 ? -6.827 5.685 -14.500 1.00 85.44 134 ARG A C 1
ATOM 1064 O O . ARG A 1 134 ? -7.888 5.741 -13.891 1.00 85.44 134 ARG A O 1
ATOM 1071 N N . THR A 1 135 ? -5.897 6.633 -14.398 1.00 84.69 135 THR A N 1
ATOM 1072 C CA . THR A 1 135 ? -6.099 7.858 -13.625 1.00 84.69 135 THR A CA 1
ATOM 1073 C C . THR A 1 135 ? -6.544 9.011 -14.517 1.00 84.69 135 THR A C 1
ATOM 1075 O O . THR A 1 135 ? -5.870 9.358 -15.487 1.00 84.69 135 THR A O 1
ATOM 1078 N N . ASP A 1 136 ? -7.653 9.641 -14.139 1.00 85.25 136 ASP A N 1
ATOM 1079 C CA . ASP A 1 136 ? -8.149 10.859 -14.789 1.00 85.25 136 ASP A CA 1
ATOM 1080 C C . ASP A 1 136 ? -7.631 12.139 -14.108 1.00 85.25 136 ASP A C 1
ATOM 1082 O O . ASP A 1 136 ? -7.877 13.246 -14.585 1.00 85.25 136 ASP A O 1
ATOM 1086 N N . ASP A 1 137 ? -6.900 12.014 -12.992 1.00 87.94 137 ASP A N 1
ATOM 1087 C CA . ASP A 1 137 ? -6.349 13.153 -12.256 1.00 87.94 137 ASP A CA 1
ATOM 1088 C C . ASP A 1 137 ? -5.085 13.693 -12.962 1.00 87.94 137 ASP A C 1
ATOM 1090 O O . ASP A 1 137 ? -4.065 12.994 -13.029 1.00 87.94 137 ASP A O 1
ATOM 1094 N N . PRO A 1 138 ? -5.087 14.950 -13.457 1.00 89.06 138 PRO A N 1
ATOM 1095 C CA . PRO A 1 138 ? -3.958 15.506 -14.203 1.00 89.06 138 PRO A CA 1
ATOM 1096 C C . PRO A 1 138 ? -2.653 15.614 -13.400 1.00 89.06 138 PRO A C 1
ATOM 1098 O O . PRO A 1 138 ? -1.563 15.555 -13.983 1.00 89.06 138 PRO A O 1
ATOM 1101 N N . LEU A 1 139 ? -2.736 15.802 -12.079 1.00 89.44 139 LEU A N 1
ATOM 1102 C CA . LEU A 1 139 ? -1.569 15.941 -11.210 1.00 89.44 139 LEU A CA 1
ATOM 1103 C C . LEU A 1 139 ? -0.929 14.577 -10.941 1.00 89.44 139 LEU A C 1
ATOM 1105 O O . LEU A 1 139 ? 0.287 14.434 -11.097 1.00 89.44 139 LEU A O 1
ATOM 1109 N N . ILE A 1 140 ? -1.747 13.568 -10.636 1.00 87.12 140 ILE A N 1
ATOM 1110 C CA . ILE A 1 140 ? -1.317 12.167 -10.495 1.00 87.12 140 ILE A CA 1
ATOM 1111 C C . ILE A 1 140 ? -0.737 11.666 -11.823 1.00 87.12 140 ILE A C 1
ATOM 1113 O O . ILE A 1 140 ? 0.359 11.102 -11.857 1.00 87.12 140 ILE A O 1
ATOM 1117 N N . HIS A 1 141 ? -1.396 11.965 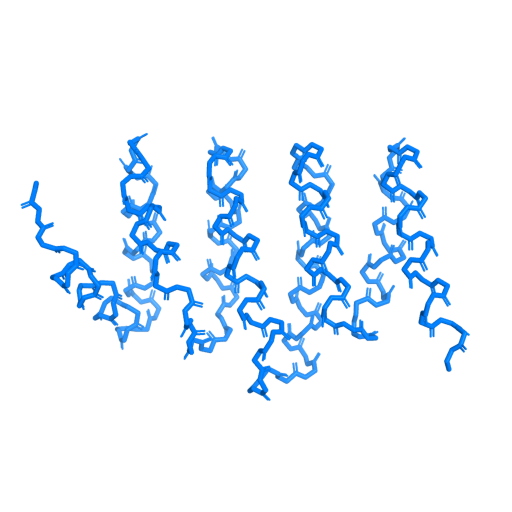-12.944 1.00 91.75 141 HIS A N 1
ATOM 1118 C CA . HIS A 1 141 ? -0.914 11.625 -14.280 1.00 91.75 141 HIS A CA 1
ATOM 1119 C C . HIS A 1 141 ? 0.467 12.249 -14.571 1.00 91.75 141 HIS A C 1
ATOM 1121 O O . HIS A 1 141 ? 1.371 11.581 -15.085 1.00 91.75 141 HIS A O 1
ATOM 1127 N N . ARG A 1 142 ? 0.682 13.525 -14.213 1.00 92.50 142 ARG A N 1
ATOM 1128 C CA . ARG A 1 142 ? 1.998 14.182 -14.333 1.00 92.50 142 ARG A CA 1
ATOM 1129 C C . ARG A 1 142 ? 3.052 13.504 -13.452 1.00 92.50 142 ARG A C 1
ATOM 1131 O O . ARG A 1 142 ? 4.172 13.299 -13.922 1.00 92.50 142 ARG A O 1
ATOM 1138 N N . ALA A 1 143 ? 2.710 13.155 -12.215 1.00 90.31 143 ALA A N 1
ATOM 1139 C CA . ALA A 1 143 ? 3.624 12.488 -11.291 1.00 90.31 143 ALA A CA 1
ATOM 1140 C C . ALA A 1 143 ? 4.079 11.124 -11.826 1.00 90.31 143 ALA A C 1
ATOM 1142 O O . ALA A 1 143 ? 5.280 10.873 -11.914 1.00 90.31 143 ALA A O 1
ATOM 1143 N N . ILE A 1 144 ? 3.140 10.297 -12.295 1.00 91.06 144 ILE A N 1
ATOM 1144 C CA . ILE A 1 144 ? 3.431 8.990 -12.901 1.00 91.06 144 ILE A CA 1
ATOM 1145 C C . ILE A 1 144 ? 4.358 9.138 -14.114 1.00 91.06 144 ILE A C 1
ATOM 1147 O O . ILE A 1 144 ? 5.324 8.386 -14.256 1.00 91.06 144 ILE A O 1
ATOM 1151 N N . ARG A 1 145 ? 4.117 10.128 -14.985 1.00 92.25 145 ARG A N 1
ATOM 1152 C CA . ARG A 1 145 ? 5.001 10.390 -16.134 1.00 92.25 145 ARG A CA 1
ATOM 1153 C C . ARG A 1 145 ? 6.416 10.773 -15.710 1.00 92.25 145 ARG A C 1
ATOM 1155 O O . ARG A 1 145 ? 7.363 10.298 -16.331 1.00 92.25 145 ARG A O 1
ATOM 1162 N N . SER A 1 146 ? 6.551 11.609 -14.682 1.00 90.94 146 SER A N 1
ATOM 1163 C CA . SER A 1 146 ? 7.851 12.004 -14.128 1.00 90.94 146 SER A CA 1
ATOM 1164 C C . SER A 1 146 ? 8.620 10.784 -13.607 1.00 90.94 146 SER A C 1
ATOM 1166 O O . SER A 1 146 ? 9.777 10.570 -13.971 1.00 90.94 146 SER A O 1
ATOM 1168 N N . SER A 1 147 ? 7.943 9.912 -12.854 1.00 90.50 147 SER A N 1
ATOM 1169 C CA . SER A 1 147 ? 8.497 8.639 -12.382 1.00 90.50 147 SER A CA 1
ATOM 1170 C C . SER A 1 147 ? 8.962 7.742 -13.529 1.00 90.50 147 SER A C 1
ATOM 1172 O O . SER A 1 147 ? 10.104 7.286 -13.539 1.00 90.50 147 SER A O 1
ATOM 1174 N N . LEU A 1 148 ? 8.120 7.539 -14.549 1.00 90.38 148 LEU A N 1
ATOM 1175 C CA . LEU A 1 148 ? 8.459 6.729 -15.725 1.00 90.38 148 LEU A CA 1
ATOM 1176 C C . LEU A 1 148 ? 9.665 7.277 -16.502 1.00 90.38 148 LEU A C 1
ATOM 1178 O O . LEU A 1 148 ? 10.493 6.493 -16.965 1.00 90.38 148 LEU A O 1
ATOM 1182 N N . GLN A 1 149 ? 9.791 8.601 -16.632 1.00 89.81 149 GLN A N 1
ATOM 1183 C CA . GLN A 1 149 ? 10.962 9.227 -17.255 1.00 89.81 149 GLN A CA 1
ATOM 1184 C C . GLN A 1 149 ? 12.243 8.957 -16.460 1.00 89.81 149 GLN A C 1
ATOM 1186 O O . GLN A 1 149 ? 13.266 8.636 -17.061 1.00 89.81 149 GLN A O 1
ATOM 1191 N N . GLY A 1 150 ? 12.179 9.007 -15.126 1.00 85.25 150 GLY A N 1
ATOM 1192 C CA . GLY A 1 150 ? 13.312 8.686 -14.255 1.00 85.25 150 GLY A CA 1
ATOM 1193 C C . GLY A 1 150 ? 13.856 7.264 -14.444 1.00 85.25 150 GLY A C 1
ATOM 1194 O O . GLY A 1 150 ? 15.061 7.054 -14.309 1.00 85.25 150 GLY A O 1
ATOM 1195 N N . TYR A 1 151 ? 12.999 6.305 -14.809 1.00 84.06 151 TYR A N 1
ATOM 1196 C CA . TYR A 1 151 ? 13.416 4.932 -15.124 1.00 84.06 151 TYR A CA 1
ATOM 1197 C C . TYR A 1 151 ? 13.857 4.731 -16.578 1.00 84.06 151 TYR A C 1
ATOM 1199 O O . TYR A 1 151 ? 14.620 3.811 -16.841 1.00 84.06 151 TYR A O 1
ATOM 1207 N N . GLY A 1 152 ? 13.380 5.550 -17.519 1.00 64.12 152 GLY A N 1
ATOM 1208 C CA . GLY A 1 152 ? 13.773 5.479 -18.933 1.00 64.12 152 GLY A CA 1
ATOM 1209 C C . GLY A 1 152 ? 15.045 6.260 -19.282 1.00 64.12 152 GLY A C 1
ATOM 1210 O O . GLY A 1 152 ? 15.604 6.054 -20.353 1.00 64.12 152 GLY A O 1
ATOM 1211 N N . ALA A 1 153 ? 15.490 7.162 -18.402 1.00 56.47 153 ALA A N 1
ATOM 1212 C CA . ALA A 1 153 ? 16.712 7.955 -18.558 1.00 56.47 153 ALA A CA 1
ATOM 1213 C C . ALA A 1 153 ? 17.971 7.288 -17.958 1.00 56.47 153 ALA A C 1
ATOM 1215 O O . ALA A 1 153 ? 19.019 7.931 -17.891 1.00 56.47 153 ALA A O 1
ATOM 1216 N N . ARG A 1 154 ? 17.861 6.039 -17.486 1.00 44.47 154 ARG A N 1
ATOM 1217 C CA . ARG A 1 154 ? 18.942 5.251 -16.878 1.00 44.47 154 ARG A CA 1
ATOM 1218 C C . ARG A 1 154 ? 19.260 4.015 -17.704 1.00 44.47 154 ARG A C 1
ATOM 1220 O O . ARG A 1 154 ? 18.301 3.406 -18.224 1.00 44.47 154 ARG A O 1
#

Foldseek 3Di:
DDDLVVLVVLLVVLVVVPPRSLVVLLVVCLVCPPCPNVVSLVVVLLDPRDDDPVSLVSLLVSCLVPVSSLVVSLSNLLNVLPDPPQDLVNLLSLLQVLLVSLLRHDPVSVVSSLVSLLSSPPSNLVSLVVSLVRDPDPVSNVSSVVSNVVNVVD

Secondary structure (DSSP, 8-state):
---HHHHHHHHHHHHHTTHHHHHHHHHHHHH-TT-HHHHHHHTT----PPP-HHHHHHHHHHHHH-GGGHHHHHHHHHHHHT-TT--HHHHHHHHHHHHHHHHHS-HHHHHHHHHHHHHTGGGGHHHHHHHHTT---HHHHHHHHHHHHHHH--

pLDDT: mean 77.31, std 9.4, range [44.47, 92.5]

Radius of gyration: 15.99 Å; chains: 1; bounding box: 32×33×48 Å